Protein AF-A0A658NLX4-F1 (afdb_monomer_lite)

Secondary structure (DSSP, 8-state):
-GGG-SSEEHHHHHHHHHHHHHHSSTTTS--TT--GGGHHHHHHHHHHHHHHHHHHT-SEEPPPS--HHHHHHHHHH--

Structure (mmCIF, N/CA/C/O backbone):
data_AF-A0A658NLX4-F1
#
_entry.id   AF-A0A658NLX4-F1
#
loop_
_atom_site.group_PDB
_atom_site.id
_atom_site.type_symbol
_atom_site.label_atom_id
_atom_site.label_alt_id
_atom_site.label_comp_id
_atom_site.label_asym_id
_atom_site.label_entity_id
_atom_site.label_seq_id
_atom_site.pdbx_PDB_ins_code
_atom_site.Cartn_x
_atom_site.Cartn_y
_atom_site.Cartn_z
_atom_site.occupancy
_atom_site.B_iso_or_equiv
_atom_site.auth_seq_id
_atom_site.auth_comp_id
_atom_site.auth_asym_id
_atom_site.auth_atom_id
_atom_site.pdbx_PDB_model_num
ATOM 1 N N . ASN A 1 1 ? -10.624 -0.621 -6.413 1.00 87.25 1 ASN A N 1
ATOM 2 C CA . ASN A 1 1 ? -10.856 0.775 -6.841 1.00 87.25 1 ASN A CA 1
ATOM 3 C C . ASN A 1 1 ? -12.330 1.026 -7.076 1.00 87.25 1 ASN A C 1
ATOM 5 O O . ASN A 1 1 ? -12.966 0.187 -7.720 1.00 87.25 1 ASN A O 1
ATOM 9 N N . PRO A 1 2 ? -12.848 2.180 -6.635 1.00 84.25 2 PRO A N 1
ATOM 10 C CA . PRO A 1 2 ? -14.134 2.689 -7.098 1.00 84.25 2 PRO A CA 1
ATOM 11 C C . PRO A 1 2 ? -14.196 2.682 -8.636 1.00 84.25 2 PRO A C 1
ATOM 13 O O . PRO A 1 2 ? -13.207 2.986 -9.309 1.00 84.25 2 PRO A O 1
ATOM 16 N N . GLY A 1 3 ? -15.328 2.248 -9.196 1.00 83.12 3 GLY A N 1
ATOM 17 C CA . GLY A 1 3 ? -15.550 2.226 -10.649 1.00 83.12 3 GLY A CA 1
ATOM 18 C C . GLY A 1 3 ? -14.767 1.170 -11.445 1.00 83.12 3 GLY A C 1
ATOM 19 O O . GLY A 1 3 ? -14.738 1.250 -12.667 1.00 83.12 3 GLY A O 1
ATOM 20 N N . GLY A 1 4 ? -14.119 0.190 -10.798 1.00 85.69 4 GLY A N 1
ATOM 21 C CA . GLY A 1 4 ? -13.485 -0.944 -11.494 1.00 85.69 4 GLY A CA 1
ATOM 22 C C . GLY A 1 4 ? -12.194 -0.616 -12.258 1.00 85.69 4 GLY A C 1
ATOM 23 O O . GLY A 1 4 ? -11.749 -1.413 -13.080 1.00 85.69 4 GLY A O 1
ATOM 24 N N . ARG A 1 5 ? -11.578 0.543 -11.993 1.00 87.88 5 ARG A N 1
ATOM 25 C CA . ARG A 1 5 ? -10.309 0.960 -12.617 1.00 87.88 5 ARG A CA 1
ATOM 26 C C . ARG A 1 5 ? -9.167 -0.013 -12.290 1.00 87.88 5 ARG A C 1
ATOM 28 O O . ARG A 1 5 ? -9.085 -0.514 -11.167 1.00 87.88 5 ARG A O 1
ATOM 35 N N . PHE A 1 6 ? -8.272 -0.236 -13.253 1.00 90.56 6 PHE A N 1
ATOM 36 C CA . PHE A 1 6 ? -7.057 -1.040 -13.081 1.00 90.56 6 PHE A CA 1
ATOM 37 C C . PHE A 1 6 ? -5.938 -0.243 -12.386 1.00 90.56 6 PHE A C 1
ATOM 39 O O . PHE A 1 6 ? -5.909 0.983 -12.470 1.00 90.56 6 PHE A O 1
ATOM 46 N N . GLY A 1 7 ? -5.013 -0.941 -11.721 1.00 93.06 7 GLY A N 1
ATOM 47 C CA . GLY A 1 7 ? -3.887 -0.339 -10.995 1.00 93.06 7 GLY A CA 1
ATOM 48 C C . GLY A 1 7 ? -4.221 0.083 -9.561 1.00 93.06 7 GLY A C 1
ATOM 49 O O . GLY A 1 7 ? -5.275 -0.246 -9.025 1.00 93.06 7 GLY A O 1
ATOM 50 N N . ILE A 1 8 ? -3.302 0.800 -8.925 1.00 95.62 8 ILE A N 1
ATOM 51 C CA . ILE A 1 8 ? -3.470 1.451 -7.623 1.00 95.62 8 ILE A CA 1
ATOM 52 C C . ILE A 1 8 ? -3.890 2.895 -7.891 1.00 95.62 8 ILE A C 1
ATOM 54 O O . ILE A 1 8 ? -3.294 3.558 -8.738 1.00 95.62 8 ILE A O 1
ATOM 58 N N . THR A 1 9 ? -4.911 3.377 -7.187 1.00 95.94 9 THR A N 1
ATOM 59 C CA . THR A 1 9 ? -5.404 4.759 -7.300 1.00 95.94 9 THR A CA 1
ATOM 60 C C . THR A 1 9 ? -5.430 5.408 -5.926 1.00 95.94 9 THR A C 1
ATOM 62 O O . THR A 1 9 ? -5.596 4.689 -4.939 1.00 95.94 9 THR A O 1
ATOM 65 N N . ARG A 1 10 ? -5.319 6.740 -5.864 1.00 94.31 1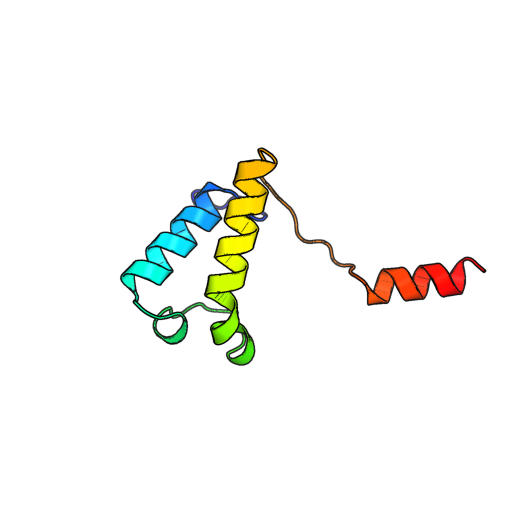0 ARG A N 1
ATOM 66 C CA . ARG A 1 10 ? -5.439 7.495 -4.605 1.00 94.31 10 ARG A CA 1
ATOM 67 C C . ARG A 1 10 ? -6.746 7.165 -3.879 1.00 94.31 10 ARG A C 1
ATOM 69 O O . ARG A 1 10 ? -6.712 6.641 -2.778 1.00 94.31 10 ARG A O 1
ATOM 76 N N . GLU A 1 11 ? -7.875 7.306 -4.575 1.00 94.88 11 GLU A N 1
ATOM 77 C CA . GLU A 1 11 ? -9.201 6.951 -4.041 1.00 94.88 11 GLU A CA 1
ATOM 78 C 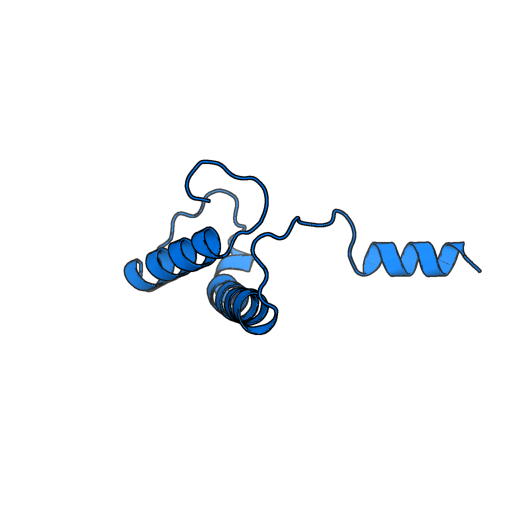C . GLU A 1 11 ? -9.283 5.489 -3.565 1.00 94.88 11 GLU A C 1
ATOM 80 O O . GLU A 1 11 ? -10.014 5.155 -2.636 1.00 94.88 11 GLU A O 1
ATOM 85 N N . GLY A 1 12 ? -8.563 4.582 -4.231 1.00 95.31 12 GLY A N 1
ATOM 86 C CA . GLY A 1 12 ? -8.491 3.182 -3.832 1.00 95.31 12 GLY A CA 1
ATOM 87 C C . GLY A 1 12 ? -7.707 2.966 -2.540 1.00 95.31 12 GLY A C 1
ATOM 88 O O . GLY A 1 12 ? -8.105 2.111 -1.751 1.00 95.31 12 GLY A O 1
ATOM 89 N N . LEU A 1 13 ? -6.620 3.716 -2.336 1.00 95.62 13 LEU A N 1
ATOM 90 C CA . LEU A 1 13 ? -5.829 3.695 -1.103 1.00 95.62 13 LEU A CA 1
ATOM 91 C C . LEU A 1 13 ? -6.609 4.309 0.062 1.00 95.62 13 LEU A C 1
ATOM 93 O O . LEU A 1 13 ? -6.630 3.709 1.133 1.00 95.62 13 LEU A O 1
ATOM 97 N N . ASP A 1 14 ? -7.299 5.427 -0.168 1.00 95.12 14 ASP A N 1
ATOM 98 C CA . ASP A 1 14 ? -8.124 6.094 0.848 1.00 95.12 14 ASP A CA 1
ATOM 99 C C . ASP A 1 14 ? -9.240 5.164 1.341 1.00 95.12 14 ASP A C 1
ATOM 101 O O . ASP A 1 14 ? -9.354 4.907 2.536 1.00 95.12 14 ASP A O 1
ATOM 105 N N . LEU A 1 15 ? -9.969 4.527 0.415 1.00 94.62 15 LEU A N 1
ATOM 106 C CA . LEU A 1 15 ? -10.992 3.536 0.760 1.00 94.62 15 LEU A CA 1
ATOM 107 C C . LEU A 1 15 ? -10.422 2.358 1.568 1.00 94.62 15 LEU A C 1
ATOM 109 O O . LEU A 1 15 ? -11.060 1.870 2.495 1.00 94.62 15 LEU A O 1
ATOM 113 N N . LEU A 1 16 ? -9.239 1.858 1.199 1.00 93.12 16 LEU A N 1
ATOM 114 C CA . LEU A 1 16 ? -8.574 0.771 1.926 1.00 93.12 16 LEU A CA 1
ATOM 115 C C . LEU A 1 16 ? -8.160 1.197 3.338 1.00 93.12 16 LEU A C 1
ATOM 117 O O . LEU A 1 16 ? -8.233 0.384 4.258 1.00 93.12 16 LEU A O 1
ATOM 121 N N . CYS A 1 17 ? -7.738 2.451 3.499 1.00 94.81 17 CYS A N 1
ATOM 122 C CA . CYS A 1 17 ? -7.413 3.038 4.790 1.00 94.81 17 CYS A CA 1
ATOM 123 C C . CYS A 1 17 ? -8.659 3.121 5.680 1.00 94.81 17 CYS A C 1
ATOM 125 O O . CYS A 1 17 ? -8.637 2.584 6.787 1.00 94.81 17 CYS A O 1
ATOM 127 N N . ASP A 1 18 ? -9.757 3.688 5.170 1.00 95.12 18 ASP A N 1
ATOM 128 C CA . ASP A 1 18 ? -11.029 3.799 5.898 1.00 95.12 18 ASP A CA 1
ATOM 129 C C . ASP A 1 18 ? -11.524 2.423 6.361 1.00 95.12 18 ASP A C 1
ATOM 131 O O . ASP A 1 18 ? -11.828 2.218 7.534 1.00 95.12 18 ASP A O 1
ATOM 135 N N . LEU A 1 19 ? -11.494 1.434 5.461 1.00 93.69 19 LEU A N 1
ATOM 136 C CA . LEU A 1 19 ? -11.875 0.057 5.767 1.00 93.69 19 LEU A CA 1
ATOM 137 C C . LEU A 1 19 ? -11.012 -0.568 6.875 1.00 93.69 19 LEU A C 1
ATOM 139 O O . LEU A 1 19 ? -11.537 -1.270 7.739 1.00 93.69 19 LEU A O 1
ATOM 143 N N . LEU A 1 20 ? -9.697 -0.328 6.867 1.00 93.12 20 LEU A N 1
ATOM 144 C CA . LEU A 1 20 ? -8.795 -0.820 7.913 1.00 93.12 20 LEU A CA 1
ATOM 145 C C . LEU A 1 20 ? -9.052 -0.156 9.266 1.00 93.12 20 LEU A C 1
ATOM 147 O O . LEU A 1 20 ? -9.001 -0.836 10.293 1.00 93.12 20 LEU A O 1
ATOM 151 N N . VAL A 1 21 ? -9.314 1.151 9.268 1.00 94.00 21 VAL A N 1
ATOM 152 C CA . VAL A 1 21 ? -9.622 1.909 10.485 1.00 94.00 21 VAL A CA 1
ATOM 153 C C . VAL A 1 21 ? -10.941 1.428 11.085 1.00 94.00 21 VAL A C 1
ATOM 155 O O . VAL A 1 21 ? -10.982 1.126 12.278 1.00 94.00 21 VAL A O 1
ATOM 158 N N . ASP A 1 22 ? -11.976 1.261 10.262 1.00 94.56 22 ASP A N 1
ATOM 159 C CA . ASP A 1 22 ? -13.291 0.777 10.693 1.00 94.56 22 ASP A CA 1
ATOM 160 C C . ASP A 1 22 ? -13.239 -0.660 11.237 1.00 94.56 22 ASP A C 1
ATOM 162 O O . ASP A 1 22 ? -13.925 -0.991 12.207 1.00 94.56 22 ASP A O 1
ATOM 166 N N . ALA A 1 23 ? -12.403 -1.521 10.649 1.00 93.31 23 ALA A N 1
ATOM 167 C CA . ALA A 1 23 ? -12.209 -2.894 11.116 1.00 93.31 23 ALA A CA 1
ATOM 168 C C . ALA A 1 23 ? -11.358 -2.993 12.397 1.00 93.31 23 ALA A C 1
ATOM 170 O O . ALA A 1 23 ? -11.381 -4.022 13.079 1.00 93.31 23 ALA A O 1
ATOM 171 N N . GLY A 1 24 ? -10.573 -1.960 12.719 1.00 92.44 24 GLY A N 1
ATOM 172 C CA . GLY A 1 24 ? -9.699 -1.888 13.896 1.00 92.44 24 GLY A CA 1
ATOM 173 C C . GLY A 1 24 ? -8.458 -2.793 13.858 1.00 92.44 24 GLY A C 1
ATOM 174 O O . GLY A 1 24 ? -7.587 -2.669 14.718 1.00 92.44 24 GLY A O 1
ATOM 175 N N . SER A 1 25 ? -8.352 -3.698 12.883 1.00 90.00 25 SER A N 1
ATOM 176 C CA . SER A 1 25 ? -7.172 -4.535 12.632 1.00 90.00 25 SER A CA 1
ATOM 177 C C . SER A 1 25 ? -7.171 -5.055 11.193 1.00 90.00 25 SER A C 1
ATOM 179 O O . SER A 1 25 ? -8.230 -5.204 10.579 1.00 90.00 25 SER A O 1
ATOM 181 N N . ALA A 1 26 ? -5.989 -5.360 10.652 1.00 88.50 26 ALA A N 1
ATOM 182 C CA . ALA A 1 26 ? -5.868 -5.913 9.302 1.00 88.50 26 ALA A CA 1
ATOM 183 C C . ALA A 1 26 ? -6.431 -7.340 9.218 1.00 88.50 26 ALA A C 1
ATOM 185 O O . ALA A 1 26 ? -6.958 -7.735 8.185 1.00 88.50 26 ALA A O 1
ATOM 186 N N . GLU A 1 27 ? -6.358 -8.093 10.314 1.00 88.12 27 GLU A N 1
ATOM 187 C CA . GLU A 1 27 ? -6.880 -9.452 10.447 1.00 88.12 27 GLU A CA 1
ATOM 188 C C . GLU A 1 27 ? -8.411 -9.501 10.438 1.00 88.12 27 GLU A C 1
ATOM 190 O O . GLU A 1 27 ? -8.990 -10.490 9.992 1.00 88.12 27 GLU A O 1
ATOM 195 N N . ALA A 1 28 ? -9.070 -8.441 10.919 1.00 89.44 28 ALA A N 1
ATOM 196 C CA . ALA A 1 28 ? -10.524 -8.303 10.850 1.00 89.44 28 ALA A CA 1
ATOM 197 C C . ALA A 1 28 ? -11.016 -7.941 9.440 1.00 89.44 28 ALA A C 1
ATOM 199 O O . ALA A 1 28 ? -12.200 -8.102 9.134 1.00 89.44 28 ALA A O 1
ATOM 200 N N . LEU A 1 29 ? -10.117 -7.472 8.573 1.00 86.06 29 LEU A N 1
ATOM 201 C CA . LEU A 1 29 ? -10.417 -7.190 7.183 1.00 86.06 29 LEU A CA 1
ATOM 202 C C . LEU A 1 29 ? -10.354 -8.503 6.388 1.00 86.06 29 LEU A C 1
ATOM 204 O O . LEU A 1 29 ? -9.272 -9.008 6.103 1.00 86.06 29 LEU A O 1
ATOM 208 N N . ASP A 1 30 ? -11.515 -9.065 6.023 1.00 81.94 30 ASP A N 1
ATOM 209 C CA . ASP A 1 30 ? -11.637 -10.284 5.195 1.00 81.94 30 ASP A CA 1
ATOM 210 C C . ASP A 1 30 ? -11.207 -10.021 3.732 1.00 81.94 30 ASP A C 1
ATOM 212 O O . ASP A 1 30 ? -11.991 -10.056 2.776 1.00 81.94 30 ASP A O 1
ATOM 216 N N . LEU A 1 31 ? -9.930 -9.674 3.551 1.00 84.19 31 LEU A N 1
ATOM 217 C CA . LEU A 1 31 ? -9.318 -9.350 2.271 1.00 84.19 31 LEU A CA 1
ATOM 218 C C . LEU A 1 31 ? -8.956 -10.628 1.515 1.00 84.19 31 LEU A C 1
ATOM 220 O O . LEU A 1 31 ? -7.925 -11.267 1.738 1.00 84.19 31 LEU A O 1
ATOM 224 N N . LYS A 1 32 ? -9.792 -10.969 0.536 1.00 85.06 32 LYS A N 1
ATOM 225 C CA . LYS A 1 32 ? -9.541 -12.094 -0.368 1.00 85.06 32 LYS A CA 1
ATOM 226 C C . LYS A 1 32 ? -8.281 -11.854 -1.203 1.00 85.06 32 LYS A C 1
ATOM 228 O O . LYS A 1 32 ? -8.147 -10.827 -1.862 1.00 85.06 32 LYS A O 1
ATOM 233 N N . GLY A 1 33 ? -7.389 -12.844 -1.229 1.00 84.88 33 GLY A N 1
ATOM 234 C CA . GLY A 1 33 ? -6.185 -12.833 -2.070 1.00 84.88 33 GLY A CA 1
ATOM 235 C C . GLY A 1 33 ? -4.927 -12.265 -1.407 1.00 84.88 33 GLY A C 1
ATOM 236 O O . GLY A 1 33 ? -3.886 -12.206 -2.060 1.00 84.88 33 GLY A O 1
ATOM 237 N N . ILE A 1 34 ? -4.985 -11.893 -0.124 1.00 88.00 34 ILE A N 1
ATOM 238 C CA . ILE A 1 34 ? -3.800 -11.545 0.667 1.00 88.00 34 ILE A CA 1
ATOM 239 C C . ILE A 1 34 ? -3.359 -12.762 1.484 1.00 88.00 34 ILE A C 1
ATOM 241 O O . ILE A 1 34 ? -4.160 -13.407 2.154 1.00 88.00 34 ILE A O 1
ATOM 245 N N . ALA A 1 35 ? -2.070 -13.089 1.413 1.00 89.81 35 ALA A N 1
ATOM 246 C CA . ALA A 1 35 ? -1.480 -14.127 2.248 1.00 89.81 35 ALA A CA 1
ATOM 247 C C . ALA A 1 35 ? -1.379 -13.648 3.708 1.00 89.81 35 ALA A C 1
ATOM 249 O O . ALA A 1 35 ? -1.066 -12.485 3.963 1.00 89.81 35 ALA A O 1
ATOM 250 N N . ALA A 1 36 ? -1.641 -14.540 4.667 1.00 89.12 36 ALA A N 1
ATOM 251 C CA . ALA A 1 36 ? -1.743 -14.184 6.086 1.00 89.12 36 ALA A CA 1
ATOM 252 C C . ALA A 1 36 ? -0.457 -13.554 6.657 1.00 89.12 36 ALA A C 1
ATOM 254 O O . ALA A 1 36 ? -0.519 -12.693 7.528 1.00 89.12 36 ALA A O 1
ATOM 255 N N . ASP A 1 37 ? 0.706 -13.928 6.124 1.00 93.12 37 ASP A N 1
ATOM 256 C CA . ASP A 1 37 ? 2.014 -13.370 6.480 1.00 93.12 37 ASP A CA 1
ATOM 257 C C . ASP A 1 37 ? 2.189 -11.894 6.078 1.00 93.12 37 ASP A C 1
ATOM 259 O O . ASP A 1 37 ? 3.076 -11.214 6.595 1.00 93.12 37 ASP A O 1
ATOM 263 N N . ARG A 1 38 ? 1.338 -11.373 5.184 1.00 92.12 38 ARG A N 1
ATOM 264 C CA . ARG A 1 38 ? 1.358 -9.971 4.738 1.00 92.12 38 ARG A CA 1
ATOM 265 C C . ARG A 1 38 ? 0.447 -9.055 5.547 1.00 92.12 38 ARG A C 1
ATOM 267 O O . ARG A 1 38 ? 0.613 -7.840 5.463 1.00 92.12 38 ARG A O 1
ATOM 274 N N . LEU A 1 39 ? -0.494 -9.601 6.317 1.00 91.75 39 LEU A N 1
ATOM 275 C CA . LEU A 1 39 ? -1.435 -8.801 7.109 1.00 91.75 39 LEU A CA 1
ATOM 276 C C . LEU A 1 39 ? -0.733 -7.872 8.116 1.00 91.75 39 LEU A C 1
ATOM 278 O O . LEU A 1 39 ? -1.057 -6.683 8.110 1.00 91.75 39 LEU A O 1
ATOM 282 N N . PRO A 1 40 ? 0.290 -8.319 8.879 1.00 92.31 40 PRO A N 1
ATOM 283 C CA . PRO A 1 40 ? 0.927 -7.465 9.886 1.00 92.31 40 PRO A CA 1
ATOM 284 C C . PRO A 1 40 ? 1.619 -6.222 9.311 1.00 92.31 40 PRO A C 1
ATOM 286 O O . PRO A 1 40 ? 1.824 -5.240 10.018 1.00 92.31 40 PRO A O 1
ATOM 289 N N . VAL A 1 41 ? 2.000 -6.256 8.029 1.00 93.88 41 VAL A N 1
ATOM 290 C CA . VAL A 1 41 ? 2.696 -5.150 7.349 1.00 93.88 41 VAL A CA 1
ATOM 291 C C . VAL A 1 41 ? 1.773 -4.327 6.449 1.00 93.88 41 VAL A C 1
ATOM 293 O O . VAL A 1 41 ? 2.208 -3.320 5.888 1.00 93.88 41 VAL A O 1
ATOM 296 N N . LEU A 1 42 ? 0.505 -4.728 6.304 1.00 93.31 42 LEU A N 1
ATOM 297 C CA . LEU A 1 42 ? -0.426 -4.135 5.346 1.00 93.31 42 LEU A CA 1
ATOM 298 C C . LEU A 1 42 ? -0.694 -2.656 5.640 1.00 93.31 42 LEU A C 1
ATOM 300 O O . LEU A 1 42 ? -0.578 -1.828 4.739 1.00 93.31 42 LEU A O 1
ATOM 304 N N . ALA A 1 43 ? -1.001 -2.326 6.897 1.00 93.81 43 ALA A N 1
ATOM 305 C CA . ALA A 1 43 ? -1.292 -0.954 7.307 1.00 93.81 43 ALA A CA 1
ATOM 306 C C . ALA A 1 43 ? -0.102 -0.021 7.031 1.00 93.81 43 ALA A C 1
ATOM 308 O O . ALA A 1 43 ? -0.271 1.021 6.407 1.00 93.81 43 ALA A O 1
ATOM 309 N N . GLY A 1 44 ? 1.116 -0.443 7.393 1.00 95.44 44 GLY A N 1
ATOM 310 C CA . GLY A 1 44 ? 2.332 0.322 7.106 1.00 95.44 44 GLY A CA 1
ATOM 311 C C . GLY A 1 44 ? 2.577 0.502 5.605 1.00 95.44 44 GLY A C 1
ATOM 312 O O . GLY A 1 44 ? 2.937 1.593 5.166 1.00 95.44 44 GLY A O 1
ATOM 313 N N . GLY A 1 45 ? 2.327 -0.541 4.806 1.00 95.50 45 GLY A N 1
ATOM 314 C CA . GLY A 1 45 ? 2.407 -0.463 3.348 1.00 95.50 45 GLY A CA 1
ATOM 315 C C . GLY A 1 45 ? 1.431 0.556 2.756 1.00 95.50 45 GLY A C 1
ATOM 316 O O . GLY A 1 45 ? 1.830 1.361 1.917 1.00 95.50 45 GLY A O 1
ATOM 317 N N . ILE A 1 46 ? 0.180 0.567 3.223 1.00 95.38 46 ILE A N 1
ATOM 318 C CA . ILE A 1 46 ? -0.832 1.534 2.775 1.00 95.38 46 ILE A CA 1
ATOM 319 C C . ILE A 1 46 ? -0.437 2.952 3.183 1.00 95.38 46 ILE A C 1
ATOM 321 O O . ILE A 1 46 ? -0.443 3.828 2.327 1.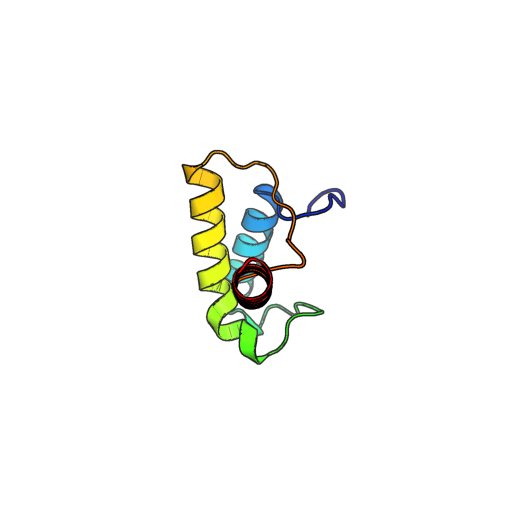00 95.38 46 ILE A O 1
ATOM 325 N N . SER A 1 47 ? 0.005 3.175 4.425 1.00 95.94 47 SER A N 1
ATOM 326 C CA . SER A 1 47 ? 0.434 4.506 4.880 1.00 95.94 47 SER A CA 1
ATOM 327 C C . SER A 1 47 ? 1.571 5.081 4.033 1.00 95.94 47 SER A C 1
ATOM 329 O O . SER A 1 47 ? 1.512 6.239 3.622 1.00 95.94 47 SER A O 1
ATOM 331 N N . ILE A 1 48 ? 2.595 4.274 3.735 1.00 97.31 48 ILE A N 1
ATOM 332 C CA . ILE A 1 48 ? 3.723 4.708 2.900 1.00 97.31 48 ILE A CA 1
ATOM 333 C C . ILE A 1 48 ? 3.247 5.010 1.477 1.00 97.31 48 ILE A C 1
ATOM 335 O O . ILE A 1 48 ? 3.620 6.035 0.910 1.00 97.31 48 ILE A O 1
ATOM 339 N N . MET A 1 49 ? 2.412 4.144 0.896 1.00 97.12 49 MET A N 1
ATOM 340 C CA . MET A 1 49 ? 1.910 4.349 -0.463 1.00 97.12 49 MET A CA 1
ATOM 341 C C . MET A 1 49 ? 1.005 5.577 -0.574 1.00 97.12 49 MET A C 1
ATOM 343 O O . MET A 1 49 ? 1.137 6.314 -1.550 1.00 97.12 49 MET A O 1
ATOM 347 N N . SER A 1 50 ? 0.144 5.839 0.412 1.00 96.62 50 SER A N 1
ATOM 348 C CA . SER A 1 50 ? -0.683 7.051 0.451 1.00 96.62 50 SER A CA 1
ATOM 349 C C . SER A 1 50 ? 0.181 8.311 0.478 1.00 96.62 50 SER A C 1
ATOM 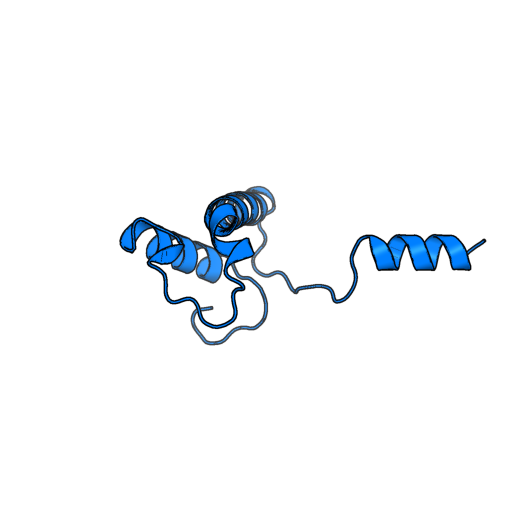351 O O . SER A 1 50 ? -0.032 9.202 -0.341 1.00 96.62 50 SER A O 1
ATOM 353 N N . ALA A 1 51 ? 1.219 8.343 1.323 1.00 97.56 51 ALA A N 1
ATOM 354 C CA . ALA A 1 51 ? 2.159 9.463 1.373 1.00 97.56 51 ALA A CA 1
ATOM 355 C C . ALA A 1 51 ? 2.900 9.653 0.038 1.00 97.56 51 ALA A C 1
ATOM 357 O O . ALA A 1 51 ? 3.008 10.768 -0.457 1.00 97.56 51 ALA A O 1
ATOM 358 N N . VAL A 1 52 ? 3.361 8.56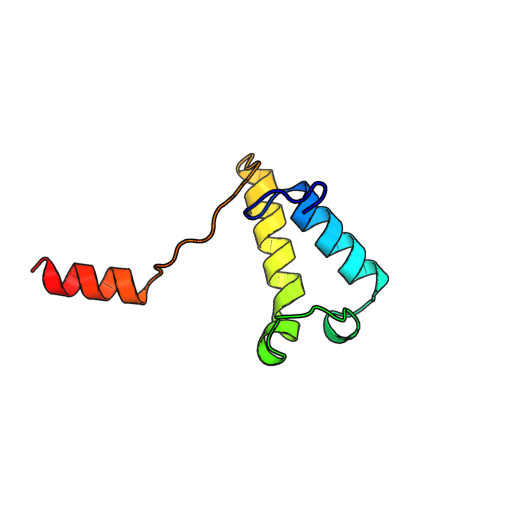9 -0.596 1.00 97.94 52 VAL A N 1
ATOM 359 C CA . VAL A 1 52 ? 4.001 8.633 -1.923 1.00 97.94 52 VAL A CA 1
ATOM 360 C C . VAL A 1 52 ? 3.049 9.202 -2.977 1.00 97.94 52 VAL A C 1
ATOM 362 O O . VAL A 1 52 ? 3.466 10.013 -3.802 1.00 97.94 52 VAL A O 1
ATOM 365 N N . PHE A 1 53 ? 1.778 8.793 -2.964 1.00 97.44 53 PHE A N 1
ATOM 366 C CA . PHE A 1 53 ? 0.778 9.326 -3.887 1.00 97.44 53 PHE A CA 1
ATOM 367 C C . PHE A 1 53 ? 0.532 10.815 -3.645 1.00 97.44 53 PHE A C 1
ATOM 369 O O . PHE A 1 53 ? 0.474 11.586 -4.603 1.00 97.44 53 PHE A O 1
ATOM 376 N N . GLU A 1 54 ? 0.409 11.225 -2.386 1.00 96.56 54 GLU A N 1
ATOM 377 C CA . GLU A 1 54 ? 0.209 12.616 -1.990 1.00 96.56 54 GLU A CA 1
ATOM 378 C C . GLU A 1 54 ? 1.382 13.513 -2.371 1.00 96.56 54 GLU A C 1
ATOM 380 O O . GLU A 1 54 ? 1.194 14.434 -3.165 1.00 96.56 54 GLU A O 1
ATOM 385 N N . GLU A 1 55 ? 2.583 13.188 -1.905 1.00 98.00 55 GLU A N 1
ATOM 386 C CA . GLU A 1 55 ? 3.785 14.004 -2.098 1.00 98.00 55 GLU A CA 1
ATOM 387 C C . GLU A 1 55 ? 4.187 14.139 -3.570 1.00 98.00 55 GLU A C 1
ATOM 389 O O . GLU A 1 55 ? 4.678 15.183 -3.998 1.00 98.00 55 GLU A O 1
ATOM 394 N N . LEU A 1 56 ? 3.976 13.092 -4.371 1.00 97.75 56 LEU A N 1
ATOM 395 C CA . LEU A 1 56 ? 4.360 13.093 -5.785 1.00 97.75 56 LEU A CA 1
ATOM 396 C C . LEU A 1 56 ? 3.206 13.455 -6.730 1.00 97.75 56 LEU A C 1
ATOM 398 O O . LEU A 1 56 ? 3.408 13.469 -7.945 1.00 97.75 56 LEU A O 1
ATOM 402 N N . GLY A 1 57 ? 2.004 13.723 -6.208 1.00 96.44 57 GLY A N 1
ATOM 403 C CA . GLY A 1 57 ? 0.825 14.011 -7.030 1.00 96.44 57 GLY A CA 1
ATOM 404 C C . GLY A 1 57 ? 0.453 12.863 -7.979 1.00 96.44 57 GLY A C 1
ATOM 405 O O . GLY A 1 57 ? 0.058 13.104 -9.119 1.00 96.44 57 GLY A O 1
ATOM 406 N N . ILE A 1 58 ? 0.619 11.609 -7.545 1.00 96.38 58 ILE A N 1
ATOM 407 C CA . ILE A 1 58 ? 0.300 10.432 -8.366 1.00 96.38 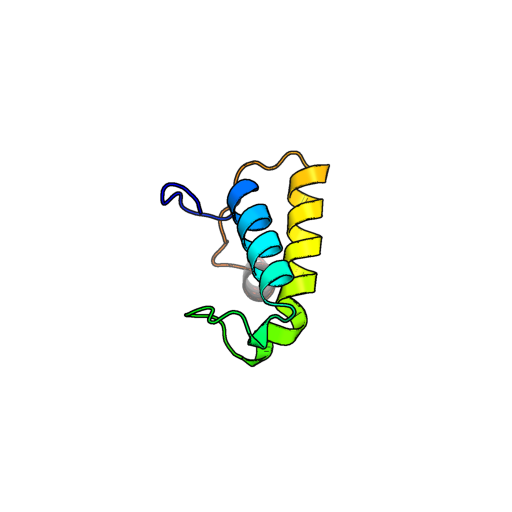58 ILE A CA 1
ATOM 408 C C . ILE A 1 58 ? -1.206 10.175 -8.314 1.00 96.38 58 ILE A C 1
ATOM 410 O O . ILE A 1 58 ? -1.802 10.084 -7.242 1.00 96.38 58 ILE A O 1
ATOM 414 N N . GLU A 1 59 ? -1.811 10.000 -9.487 1.00 91.88 59 GLU A N 1
ATOM 415 C CA . GLU A 1 59 ? -3.225 9.629 -9.619 1.00 91.88 59 GLU A CA 1
ATOM 416 C C . GLU A 1 59 ? -3.411 8.114 -9.735 1.00 91.88 59 GLU A C 1
ATOM 418 O O . GLU A 1 59 ? -4.302 7.521 -9.119 1.00 91.88 59 GLU A O 1
ATOM 423 N N . THR A 1 60 ? -2.545 7.466 -10.520 1.00 94.50 60 THR A N 1
ATOM 424 C CA . THR A 1 60 ? -2.608 6.026 -10.784 1.00 94.50 60 THR A CA 1
ATOM 425 C C . THR A 1 60 ? -1.212 5.415 -10.890 1.00 94.50 60 THR A C 1
ATOM 427 O O . THR A 1 60 ? -0.293 6.039 -11.418 1.00 94.50 60 THR A O 1
ATOM 430 N N . MET A 1 61 ? -1.058 4.178 -10.417 1.00 95.56 61 MET A N 1
ATOM 431 C CA . MET A 1 61 ? 0.176 3.397 -10.520 1.00 95.56 61 MET A CA 1
ATOM 432 C C . MET A 1 61 ? -0.145 1.968 -10.957 1.00 95.56 61 MET A C 1
ATOM 434 O O . MET A 1 61 ? -1.047 1.332 -10.417 1.00 95.56 61 MET A O 1
ATOM 438 N N . SER A 1 62 ? 0.600 1.439 -11.924 1.00 94.50 62 SER A N 1
ATOM 439 C CA . SER A 1 62 ? 0.516 0.022 -12.303 1.00 94.50 62 SER A CA 1
ATOM 440 C C . SER A 1 62 ? 1.588 -0.781 -11.577 1.00 94.50 62 SER A C 1
ATOM 442 O O . SER A 1 62 ? 2.664 -0.259 -11.291 1.00 94.50 62 SER A O 1
ATOM 444 N N . TYR A 1 63 ? 1.306 -2.051 -11.284 1.00 91.12 63 TYR A N 1
ATOM 445 C CA . TYR A 1 63 ? 2.343 -2.946 -10.780 1.00 91.12 63 TYR A CA 1
ATOM 446 C C . TYR A 1 63 ? 3.304 -3.313 -11.921 1.00 91.12 63 TYR A C 1
ATOM 448 O O . TYR A 1 63 ? 2.911 -3.351 -13.086 1.00 91.12 63 TYR A O 1
ATOM 456 N N . ALA A 1 64 ? 4.562 -3.582 -11.581 1.00 91.31 64 ALA A N 1
ATOM 457 C CA . ALA A 1 64 ? 5.542 -4.120 -12.515 1.00 91.31 64 ALA A CA 1
ATOM 458 C C . ALA A 1 64 ? 5.743 -5.617 -12.249 1.00 91.31 64 ALA A C 1
ATOM 460 O O . ALA A 1 64 ? 5.818 -6.035 -11.093 1.00 91.31 64 ALA A O 1
ATOM 461 N N . ASP A 1 65 ? 5.879 -6.418 -13.309 1.00 87.69 65 ASP A N 1
ATOM 462 C CA . ASP A 1 65 ? 6.190 -7.854 -13.199 1.00 87.69 65 ASP A CA 1
ATOM 463 C C . ASP A 1 65 ? 7.612 -8.106 -12.660 1.00 87.69 65 ASP A C 1
ATOM 465 O O . ASP A 1 65 ? 7.924 -9.171 -12.126 1.00 87.69 65 ASP A O 1
ATOM 469 N N . GLY A 1 66 ? 8.491 -7.113 -12.812 1.00 90.44 66 GLY A N 1
ATOM 470 C CA . GLY A 1 66 ? 9.885 -7.151 -12.397 1.00 90.44 66 GLY A CA 1
ATOM 471 C C . GLY A 1 66 ? 10.165 -6.292 -11.171 1.00 90.44 66 GLY A C 1
ATOM 472 O O . GLY A 1 66 ? 9.631 -5.200 -11.013 1.00 90.44 66 GLY A O 1
ATOM 473 N N . ALA A 1 67 ? 11.084 -6.770 -10.337 1.00 92.88 67 ALA A N 1
ATOM 474 C CA . ALA A 1 67 ? 11.662 -6.016 -9.231 1.00 92.88 67 ALA A CA 1
ATOM 475 C C . ALA A 1 67 ? 13.177 -6.289 -9.165 1.00 92.88 67 ALA A C 1
ATOM 477 O O . ALA A 1 67 ? 13.820 -6.573 -10.178 1.00 92.88 67 ALA A O 1
ATOM 478 N N . LEU A 1 68 ? 13.754 -6.264 -7.962 1.00 94.62 68 LEU A N 1
ATOM 479 C CA . LEU A 1 68 ? 15.199 -6.341 -7.738 1.00 94.62 68 LEU A CA 1
ATOM 480 C C . LEU A 1 68 ? 15.872 -7.568 -8.374 1.00 94.62 68 LEU A C 1
ATOM 482 O O . LEU A 1 68 ? 16.902 -7.428 -9.023 1.00 94.62 68 LEU A O 1
ATOM 486 N N . ARG A 1 69 ? 15.294 -8.770 -8.236 1.00 94.88 69 ARG A N 1
ATOM 487 C CA . ARG A 1 69 ? 15.911 -10.003 -8.770 1.00 94.88 69 ARG A CA 1
ATOM 488 C C . ARG A 1 69 ? 16.058 -9.974 -10.289 1.00 94.88 69 ARG A C 1
ATOM 490 O O . ARG A 1 69 ? 17.067 -10.435 -10.808 1.00 94.88 69 ARG A O 1
ATOM 497 N N . LEU A 1 70 ? 15.060 -9.428 -10.982 1.00 93.12 70 LEU A N 1
ATOM 498 C CA . LEU A 1 70 ? 15.098 -9.309 -12.433 1.00 93.12 70 LEU A CA 1
ATOM 499 C C . LEU A 1 70 ? 16.146 -8.274 -12.857 1.00 93.12 70 LEU A C 1
ATOM 501 O O . LEU A 1 70 ? 16.917 -8.540 -13.771 1.00 93.12 70 LEU A O 1
ATOM 505 N N . GLY A 1 71 ? 16.236 -7.150 -12.139 1.00 91.81 71 GLY A N 1
ATOM 506 C CA . GLY A 1 71 ? 17.288 -6.153 -12.353 1.00 91.81 71 GLY A CA 1
ATOM 507 C C . GLY A 1 71 ? 18.694 -6.741 -12.210 1.00 91.81 71 GLY A C 1
ATOM 508 O O . GLY A 1 71 ? 19.524 -6.544 -13.089 1.00 91.81 71 GLY A O 1
ATOM 509 N N . VAL A 1 72 ? 18.938 -7.537 -11.162 1.00 95.00 72 VAL A N 1
ATOM 510 C CA . VAL A 1 72 ? 20.225 -8.230 -10.961 1.00 95.00 72 VAL A CA 1
ATOM 511 C C . VAL A 1 72 ? 20.507 -9.240 -12.077 1.00 95.00 72 VAL A C 1
ATOM 513 O O . VAL A 1 72 ? 21.639 -9.333 -12.542 1.00 95.00 72 VAL A O 1
ATOM 516 N N . LEU A 1 73 ? 19.498 -9.989 -12.535 1.00 94.31 73 LEU A N 1
ATOM 517 C CA . LEU A 1 73 ? 19.664 -10.931 -13.644 1.00 94.31 73 LEU A CA 1
ATOM 518 C C . LEU A 1 73 ? 20.060 -10.216 -14.945 1.00 94.31 73 LEU A C 1
ATOM 520 O O . LEU A 1 73 ? 20.978 -10.666 -15.626 1.00 94.31 73 LEU A O 1
ATOM 524 N N . TYR A 1 74 ? 19.396 -9.104 -15.274 1.00 93.00 74 TYR A N 1
ATOM 525 C CA . TYR A 1 74 ? 19.745 -8.301 -16.448 1.00 93.00 74 TYR A CA 1
ATOM 526 C C . TYR A 1 74 ? 21.137 -7.679 -16.323 1.00 93.00 74 TYR A C 1
ATOM 528 O O . TYR A 1 74 ? 21.893 -7.694 -17.291 1.00 93.00 74 TYR A O 1
ATOM 536 N N . ASP A 1 75 ? 21.499 -7.199 -15.133 1.00 93.31 75 ASP A N 1
ATOM 537 C CA . ASP A 1 75 ? 22.836 -6.671 -14.858 1.00 93.31 75 ASP A CA 1
ATOM 538 C C . ASP A 1 75 ? 23.926 -7.744 -15.012 1.00 93.31 75 ASP A C 1
ATOM 540 O O . ASP A 1 75 ? 25.025 -7.435 -15.451 1.00 93.31 75 ASP A O 1
ATOM 544 N N . LEU A 1 76 ? 23.640 -9.014 -14.705 1.00 93.56 76 LEU A N 1
ATOM 545 C CA . LEU A 1 76 ? 24.567 -10.130 -14.934 1.00 93.56 76 LEU A CA 1
ATOM 546 C C . LEU A 1 76 ? 24.681 -10.544 -16.408 1.00 93.56 76 LEU A C 1
ATOM 548 O O . LEU A 1 76 ? 25.733 -11.036 -16.796 1.00 93.56 76 LEU A O 1
ATOM 552 N N . LEU A 1 77 ? 23.623 -10.375 -17.207 1.00 91.31 77 LEU A N 1
ATOM 553 C CA . LEU A 1 77 ? 23.609 -10.730 -18.634 1.00 91.31 77 LEU A CA 1
ATOM 554 C C . LEU A 1 77 ? 24.230 -9.641 -19.526 1.00 91.31 77 LEU A C 1
ATOM 556 O O . LEU A 1 77 ? 24.708 -9.937 -20.616 1.00 91.31 77 LEU A O 1
ATOM 560 N N . GLY A 1 78 ? 24.181 -8.381 -19.086 1.00 80.19 78 GLY A N 1
ATOM 561 C CA . GLY A 1 78 ? 24.713 -7.222 -19.812 1.00 80.19 78 GLY A CA 1
ATOM 562 C C . GLY A 1 78 ? 26.226 -7.001 -19.680 1.00 80.19 78 GLY A C 1
ATOM 563 O O . GLY A 1 78 ? 26.717 -5.975 -20.151 1.00 80.19 78 GLY A O 1
ATOM 564 N N . ARG A 1 79 ? 26.946 -7.927 -19.040 1.00 54.34 79 ARG A N 1
ATOM 565 C CA . ARG A 1 79 ? 28.414 -7.978 -18.914 1.00 54.34 79 ARG A CA 1
ATOM 566 C C . ARG A 1 79 ? 28.935 -9.203 -19.652 1.00 54.34 79 ARG A C 1
ATOM 568 O O . ARG A 1 79 ? 30.067 -9.112 -20.171 1.00 54.34 79 ARG A O 1
#

pLDDT: mean 91.94, std 5.85, range [54.34, 98.0]

Foldseek 3Di:
DPPPDDADFLVNLVVVQVQCVVLVALVSPPDPPDDPVCRVCVNVVSVVVNVVCVVVVNGGDHDDPDDDVVVVVVVVVVD

Radius of gyration: 15.58 Å; chains: 1; bounding box: 44×28×34 Å

Sequence (79 aa):
NPGGRFGITREGLDLLCDLLVDAGSAEALDLKGIAADRLPVLAGGISIMSAVFEELGIETMSYADGALRLGVLYDLLGR